Protein AF-A0ABD6EZM2-F1 (afdb_monomer_lite)

pLDDT: mean 88.79, std 13.48, range [43.06, 98.75]

Secondary structure (DSSP, 8-state):
-TTTSS---EEEEEE-TTSTT--EEEE----HHHHHHHHHHH-TTS-HHHHHHHHHHHHHHHHHHHHHHHTT--SHHHHHHHHHHHHHHT---HHHHHHHT---SEEE------TTT--TTT-GGGGGGGG---

Radius of gyration: 18.34 Å; chains: 1; bounding box: 46×40×46 Å

Foldseek 3Di:
DVPPPDDAFAWEWAQQVVDPPDGTATQRLDDPLVVVLVVLVVDPPRDPVVNVVSVVVSVVVSLVSSVCRNNVNGDRVVLVVVLVVCVVVVNDDPVSVVVVPGDNPHYDYDQPPCVPVDDCVVCVVCCCVRNDPD

Sequence (134 aa):
MKDKGKFVLTYESASTRFFQNARTETLRSVTNESCAFVKAMMDPNVSNDERIRLLRRASTVHTQKNRECMVGMGVDRHLFVLYIMSKITGLSSEFLDYYIKQPWLLSTSQCPNITNSLKEDECPEMSWIGAAFG

Organism: NCBI:txid75299

InterPro domains:
  IPR000542 Acyltransferase ChoActase/COT/CPT [PTHR22589] (2-115)
  IPR023213 Chloramphenicol acetyltransferase-like domain superfamily [G3DSA:3.30.559.10] (1-133)
  IPR039551 Choline/Carnitine o-acyltransferase, domain 1 and 2 [PF00755] (2-114)

Structure (mmCIF, N/CA/C/O backbone):
data_AF-A0ABD6EZM2-F1
#
_entry.id   AF-A0ABD6EZM2-F1
#
loop_
_atom_site.group_PDB
_atom_site.id
_atom_site.type_symbol
_atom_site.label_atom_id
_atom_site.label_alt_id
_atom_site.label_comp_id
_atom_site.label_asym_id
_atom_site.label_entity_id
_atom_site.label_seq_id
_atom_site.pdbx_PDB_ins_code
_atom_site.Cartn_x
_atom_site.Cartn_y
_atom_site.Cartn_z
_atom_site.occupancy
_atom_site.B_iso_or_equiv
_atom_site.auth_seq_id
_atom_site.auth_comp_id
_atom_site.auth_asym_id
_atom_site.auth_atom_id
_atom_site.pdbx_PDB_model_num
ATOM 1 N N . MET A 1 1 ? 6.191 -11.465 -6.462 1.00 67.50 1 MET A N 1
ATOM 2 C CA . MET A 1 1 ? 6.080 -11.835 -7.890 1.00 67.50 1 MET A CA 1
ATOM 3 C C . MET A 1 1 ? 7.207 -12.768 -8.324 1.00 67.50 1 MET A C 1
ATOM 5 O O . MET A 1 1 ? 6.885 -13.901 -8.632 1.00 67.50 1 MET A O 1
ATOM 9 N N . LYS A 1 2 ? 8.491 -12.384 -8.233 1.00 79.38 2 LYS A N 1
ATOM 10 C CA . LYS A 1 2 ? 9.617 -13.285 -8.558 1.00 79.38 2 LYS A CA 1
ATOM 11 C C . LYS A 1 2 ? 9.668 -14.555 -7.691 1.00 79.38 2 LYS A C 1
ATOM 13 O O . LYS A 1 2 ? 9.680 -15.645 -8.238 1.00 79.38 2 LYS A O 1
ATOM 18 N N . ASP A 1 3 ? 9.582 -14.417 -6.364 1.00 83.81 3 ASP A N 1
ATOM 19 C CA . ASP A 1 3 ? 9.702 -15.588 -5.471 1.00 83.81 3 ASP A CA 1
ATOM 20 C C . ASP A 1 3 ? 8.353 -16.253 -5.161 1.00 83.81 3 ASP A C 1
ATOM 22 O O . ASP A 1 3 ? 8.240 -17.469 -5.063 1.00 83.81 3 ASP A O 1
ATOM 26 N N . LYS A 1 4 ? 7.301 -15.444 -4.973 1.00 83.75 4 LYS A N 1
ATOM 27 C CA . LYS A 1 4 ? 5.971 -15.911 -4.531 1.00 83.75 4 LYS A CA 1
ATOM 28 C C . LYS A 1 4 ? 4.928 -16.028 -5.650 1.00 83.75 4 LYS A C 1
ATOM 30 O O . LYS A 1 4 ? 3.787 -16.360 -5.351 1.00 83.75 4 LYS A O 1
ATOM 35 N N . GLY A 1 5 ? 5.242 -15.651 -6.892 1.00 89.00 5 GLY A N 1
ATOM 36 C CA . GLY A 1 5 ? 4.309 -15.698 -8.034 1.00 89.00 5 GLY A CA 1
ATOM 37 C C . GLY A 1 5 ? 3.106 -14.741 -7.981 1.00 89.00 5 GLY A C 1
ATOM 38 O O . GLY A 1 5 ? 2.425 -14.558 -8.981 1.00 89.00 5 GLY A O 1
ATOM 39 N N . LYS A 1 6 ? 2.847 -14.080 -6.846 1.00 92.06 6 LYS A N 1
ATOM 40 C CA . LYS A 1 6 ? 1.715 -13.160 -6.655 1.00 92.06 6 LYS A CA 1
ATOM 41 C C . LYS A 1 6 ? 2.126 -11.825 -6.039 1.00 92.06 6 LYS A C 1
ATOM 43 O O . LYS A 1 6 ? 3.220 -11.695 -5.473 1.00 92.06 6 LYS A O 1
ATOM 48 N N . PHE A 1 7 ? 1.243 -10.842 -6.183 1.00 94.81 7 PHE A N 1
ATOM 49 C CA . PHE A 1 7 ? 1.221 -9.640 -5.354 1.00 94.81 7 PHE A CA 1
ATOM 50 C C . PHE A 1 7 ? 0.402 -9.938 -4.100 1.00 94.81 7 PHE A C 1
ATOM 52 O O . PHE A 1 7 ? -0.545 -10.723 -4.146 1.00 94.81 7 PHE A O 1
ATOM 59 N N . VAL A 1 8 ? 0.804 -9.361 -2.977 1.00 94.81 8 VAL A N 1
ATOM 60 C CA . VAL A 1 8 ? 0.152 -9.575 -1.687 1.00 94.81 8 VAL A CA 1
ATOM 61 C C . VAL A 1 8 ? -0.165 -8.238 -1.054 1.00 94.81 8 VAL A C 1
ATOM 63 O O . VAL A 1 8 ? 0.404 -7.218 -1.433 1.00 94.81 8 VAL A O 1
ATOM 66 N N . LEU A 1 9 ? -1.078 -8.251 -0.093 1.00 94.50 9 LEU A N 1
ATOM 67 C CA . LEU A 1 9 ? -1.358 -7.072 0.693 1.00 94.50 9 LEU A CA 1
ATOM 68 C C . LEU A 1 9 ? -0.118 -6.722 1.537 1.00 94.50 9 LEU A C 1
ATOM 70 O O . LEU A 1 9 ? 0.323 -7.529 2.360 1.00 94.50 9 LEU A O 1
ATOM 74 N N . THR A 1 10 ? 0.438 -5.535 1.290 1.00 96.25 10 THR A N 1
ATOM 75 C CA . THR A 1 10 ? 1.665 -5.043 1.926 1.00 96.25 10 THR A CA 1
ATOM 76 C C . THR A 1 10 ? 1.362 -3.803 2.751 1.00 96.25 10 THR A C 1
ATOM 78 O O . THR A 1 10 ? 0.798 -2.840 2.229 1.00 96.25 10 THR A O 1
ATOM 81 N N . TYR A 1 11 ? 1.750 -3.854 4.021 1.00 96.06 11 TYR A N 1
ATOM 82 C CA . TYR A 1 11 ? 1.739 -2.734 4.949 1.00 96.06 11 TYR A CA 1
ATOM 83 C C . TYR A 1 11 ? 3.099 -2.045 4.913 1.00 96.06 11 TYR A C 1
ATOM 85 O O . TYR A 1 11 ? 4.125 -2.711 5.051 1.00 96.06 11 TYR A O 1
ATOM 93 N N . GLU A 1 12 ? 3.093 -0.723 4.828 1.00 96.25 12 GLU A N 1
ATOM 94 C CA . GLU A 1 12 ? 4.248 0.108 5.129 1.00 96.25 12 GLU A CA 1
ATOM 95 C C . GLU A 1 12 ? 3.851 1.222 6.099 1.00 96.25 12 GLU A C 1
ATOM 97 O O . GLU A 1 12 ? 2.783 1.823 5.979 1.00 96.25 12 GLU A O 1
ATOM 102 N N . SER A 1 13 ? 4.693 1.479 7.097 1.00 93.88 13 SER A N 1
ATOM 103 C CA . SER A 1 13 ? 4.440 2.539 8.072 1.00 93.88 13 SER A CA 1
ATOM 104 C C . SER A 1 13 ? 4.715 3.920 7.470 1.00 93.88 13 SER A C 1
ATOM 106 O O . SER A 1 13 ? 5.870 4.244 7.204 1.00 93.88 13 SER A O 1
ATOM 108 N N . ALA A 1 14 ? 3.686 4.762 7.360 1.00 92.25 14 ALA A N 1
ATOM 109 C CA . ALA A 1 14 ? 3.817 6.179 7.019 1.00 92.25 14 ALA A CA 1
ATOM 110 C C . ALA A 1 14 ? 3.691 7.056 8.272 1.00 92.25 14 ALA A C 1
ATOM 112 O O . ALA A 1 14 ? 2.806 6.846 9.104 1.00 92.25 14 ALA A O 1
ATOM 113 N N . SER A 1 15 ? 4.579 8.038 8.423 1.00 88.94 15 SER A N 1
ATOM 114 C CA . SER A 1 15 ? 4.567 8.976 9.552 1.00 88.94 15 SER A CA 1
ATOM 115 C C . SER A 1 15 ? 3.446 10.000 9.394 1.00 88.94 15 SER A C 1
ATOM 117 O O . SER A 1 15 ? 3.337 10.614 8.343 1.00 88.94 15 SER A O 1
ATOM 119 N N . THR A 1 16 ? 2.656 10.248 10.439 1.00 89.06 16 THR A N 1
ATOM 120 C CA . THR A 1 16 ? 1.612 11.296 10.448 1.00 89.06 16 THR A CA 1
ATOM 121 C C . THR A 1 16 ? 1.941 12.418 11.433 1.00 89.06 16 THR A C 1
ATOM 123 O O . THR A 1 16 ? 1.042 13.052 11.979 1.00 89.06 16 THR A O 1
ATOM 126 N N . ARG A 1 17 ? 3.232 12.652 11.710 1.00 85.69 17 ARG A N 1
ATOM 127 C CA . ARG A 1 17 ? 3.708 13.594 12.746 1.00 85.69 17 ARG A CA 1
ATOM 128 C C . ARG A 1 17 ? 3.281 15.056 12.545 1.00 85.69 17 ARG A C 1
ATOM 130 O O . ARG A 1 17 ? 3.456 15.849 13.461 1.00 85.69 17 ARG A O 1
ATOM 137 N N . PHE A 1 18 ? 2.699 15.415 11.398 1.00 84.44 18 PHE A N 1
ATOM 138 C CA . PHE A 1 18 ? 2.087 16.733 11.199 1.00 84.44 18 PHE A CA 1
ATOM 139 C C . PHE A 1 18 ? 0.851 16.976 12.075 1.00 84.44 18 PHE A C 1
ATOM 141 O O . PHE A 1 18 ? 0.451 18.123 12.251 1.00 84.44 18 PHE A O 1
ATOM 148 N N . PHE A 1 19 ? 0.261 15.925 12.649 1.00 87.00 19 PHE A N 1
ATOM 149 C CA . PHE A 1 19 ? -0.887 16.036 13.543 1.00 87.00 19 PHE A CA 1
ATOM 150 C C . PHE A 1 19 ? -0.494 15.738 14.990 1.00 87.00 19 PHE A C 1
ATOM 152 O O . PHE A 1 19 ? 0.263 14.807 15.279 1.00 87.00 19 PHE A O 1
ATOM 159 N N . GLN A 1 20 ? -1.057 16.508 15.921 1.00 87.69 20 GLN A N 1
ATOM 160 C CA . GLN A 1 20 ? -0.819 16.337 17.351 1.00 87.69 20 GLN A CA 1
ATOM 161 C C . GLN A 1 20 ? -1.221 14.927 17.810 1.00 87.69 20 GLN A C 1
ATOM 163 O O . GLN A 1 20 ? -2.301 14.442 17.477 1.00 87.69 20 GLN A O 1
ATOM 168 N N . ASN A 1 21 ? -0.354 14.275 18.593 1.00 87.31 21 ASN A N 1
ATOM 169 C CA . ASN A 1 21 ? -0.525 12.907 19.111 1.00 87.31 21 ASN A CA 1
ATOM 170 C C . ASN A 1 21 ? -0.665 11.810 18.043 1.00 87.31 21 ASN A C 1
ATOM 172 O O . ASN A 1 21 ? -0.892 10.645 18.381 1.00 87.31 21 ASN A O 1
ATOM 176 N N . ALA A 1 22 ? -0.522 12.143 16.762 1.00 87.50 22 ALA A N 1
ATOM 177 C CA . ALA A 1 22 ? -0.631 11.162 15.706 1.00 87.50 22 ALA A CA 1
ATOM 178 C C . ALA A 1 22 ? 0.633 10.299 15.645 1.00 87.50 22 ALA A C 1
ATOM 180 O O . ALA A 1 22 ? 1.749 10.737 15.935 1.00 87.50 22 ALA A O 1
ATOM 181 N N . ARG A 1 23 ? 0.444 9.029 15.289 1.00 89.12 23 ARG A N 1
ATOM 182 C CA . ARG A 1 23 ? 1.528 8.052 15.181 1.00 89.12 23 ARG A CA 1
ATOM 183 C C . ARG A 1 23 ? 1.788 7.750 13.716 1.00 89.12 23 ARG A C 1
ATOM 185 O O . ARG A 1 23 ? 2.671 8.351 13.110 1.00 89.12 23 ARG A O 1
ATOM 192 N N . THR A 1 24 ? 1.035 6.810 13.164 1.00 93.31 24 THR A N 1
ATOM 193 C CA . THR A 1 24 ? 1.279 6.278 11.827 1.00 93.31 24 THR A CA 1
ATOM 194 C C . THR A 1 24 ? -0.019 6.045 11.078 1.00 93.31 24 THR A C 1
ATOM 196 O O . THR A 1 24 ? -1.045 5.726 11.682 1.00 93.31 24 THR A O 1
ATOM 199 N N . GLU A 1 25 ? 0.073 6.118 9.758 1.00 95.88 25 GLU A N 1
ATOM 200 C CA . GLU A 1 25 ? -0.898 5.609 8.792 1.00 95.88 25 GLU A CA 1
ATOM 201 C C . GLU A 1 25 ? -0.278 4.419 8.032 1.00 95.88 25 GLU A C 1
ATOM 203 O O . GLU A 1 25 ? 0.930 4.178 8.107 1.00 95.88 25 GLU A O 1
ATOM 208 N N . THR A 1 26 ? -1.096 3.628 7.343 1.00 96.44 26 THR A N 1
ATOM 209 C CA . THR A 1 26 ? -0.650 2.563 6.445 1.00 96.44 26 THR A CA 1
ATOM 210 C C . THR A 1 26 ? -0.504 3.089 5.025 1.00 96.44 26 THR A C 1
ATOM 212 O O . THR A 1 26 ? -1.483 3.414 4.355 1.00 96.44 26 THR A O 1
ATOM 215 N N . LEU A 1 27 ? 0.723 3.060 4.523 1.00 96.94 27 LEU A N 1
ATOM 216 C CA . LEU A 1 27 ? 1.001 3.158 3.103 1.00 96.94 27 LEU A CA 1
ATOM 217 C C . LEU A 1 27 ? 0.832 1.776 2.460 1.00 96.94 27 LEU A C 1
ATOM 219 O O . LEU A 1 27 ? 1.486 0.802 2.828 1.00 96.94 27 LEU A O 1
ATOM 223 N N . ARG A 1 28 ? -0.062 1.683 1.474 1.00 96.06 28 ARG A N 1
ATOM 224 C CA . ARG A 1 28 ? -0.266 0.467 0.673 1.00 96.06 28 ARG A CA 1
ATOM 225 C C . ARG A 1 28 ? 0.669 0.485 -0.533 1.00 96.06 28 ARG A C 1
ATOM 227 O O . ARG A 1 28 ? 0.309 0.994 -1.596 1.00 96.06 28 ARG A O 1
ATOM 234 N N . SER A 1 29 ? 1.867 -0.075 -0.375 1.00 95.38 29 SER A N 1
ATOM 235 C CA . SER A 1 29 ? 2.956 0.016 -1.367 1.00 95.38 29 SER A CA 1
ATOM 236 C C . SER A 1 29 ? 2.683 -0.772 -2.662 1.00 95.38 29 SER A C 1
ATOM 238 O O . SER A 1 29 ? 3.296 -0.518 -3.703 1.00 95.38 29 SER A O 1
ATOM 240 N N . VAL A 1 30 ? 1.737 -1.717 -2.635 1.00 96.69 30 VAL A N 1
ATOM 241 C CA . VAL A 1 30 ? 1.277 -2.436 -3.832 1.00 96.69 30 VAL A CA 1
ATOM 242 C C . VAL A 1 30 ? 0.172 -1.633 -4.516 1.00 96.69 30 VAL A C 1
ATOM 244 O O . VAL A 1 30 ? -0.952 -1.549 -4.026 1.00 96.69 30 VAL A O 1
ATOM 247 N N . THR A 1 31 ? 0.498 -1.048 -5.667 1.00 97.44 31 THR A N 1
ATOM 248 C CA . THR A 1 31 ? -0.402 -0.252 -6.508 1.00 97.44 31 THR A CA 1
ATOM 249 C C . THR A 1 31 ? -0.443 -0.827 -7.920 1.00 97.44 31 THR A C 1
ATOM 251 O O . THR A 1 31 ? 0.351 -1.703 -8.272 1.00 97.44 31 THR A O 1
ATOM 254 N N . ASN A 1 32 ? -1.350 -0.325 -8.758 1.00 98.19 32 ASN A N 1
ATOM 255 C CA . ASN A 1 32 ? -1.403 -0.722 -10.165 1.00 98.19 32 ASN A CA 1
ATOM 256 C C . ASN A 1 32 ? -0.086 -0.404 -10.888 1.00 98.19 32 ASN A C 1
ATOM 258 O O . ASN A 1 32 ? 0.388 -1.211 -11.682 1.00 98.19 32 ASN A O 1
ATOM 262 N N . GLU A 1 33 ? 0.539 0.728 -10.568 1.00 98.56 33 GLU A N 1
ATOM 263 C CA . GLU A 1 33 ? 1.808 1.171 -11.143 1.00 98.56 33 GLU A CA 1
ATOM 264 C C . GLU A 1 33 ? 2.972 0.290 -10.697 1.00 98.56 33 GLU A C 1
ATOM 266 O O . GLU A 1 33 ? 3.757 -0.142 -11.542 1.00 98.56 33 GLU A O 1
ATOM 271 N N . SER A 1 34 ? 3.069 -0.045 -9.403 1.00 97.88 34 SER A N 1
ATOM 272 C CA . SER A 1 34 ? 4.120 -0.959 -8.942 1.00 97.88 34 SER A CA 1
ATOM 273 C C . SER A 1 34 ? 3.921 -2.371 -9.499 1.00 97.88 34 SER A C 1
ATOM 275 O O . SER A 1 34 ? 4.891 -3.023 -9.888 1.00 97.88 34 SER A O 1
ATOM 277 N N . CYS A 1 35 ? 2.671 -2.817 -9.665 1.00 97.75 35 CYS A N 1
ATOM 278 C CA . CYS A 1 35 ? 2.363 -4.072 -10.346 1.00 97.75 35 CYS A CA 1
ATOM 279 C C . CYS A 1 35 ? 2.747 -4.042 -11.832 1.00 97.75 35 CYS A C 1
ATOM 281 O O . CYS A 1 35 ? 3.308 -5.019 -12.326 1.00 97.75 35 CYS A O 1
ATOM 283 N N . ALA A 1 36 ? 2.456 -2.951 -12.546 1.00 98.19 36 ALA A N 1
ATOM 284 C CA . ALA A 1 36 ? 2.805 -2.784 -13.956 1.00 98.19 36 ALA A CA 1
ATOM 285 C C . ALA A 1 36 ? 4.325 -2.804 -14.160 1.00 98.19 36 ALA A C 1
ATOM 287 O O . ALA A 1 36 ? 4.817 -3.548 -15.006 1.00 98.19 36 ALA A O 1
ATOM 288 N N . PHE A 1 37 ? 5.068 -2.074 -13.325 1.00 98.31 37 PHE A N 1
ATOM 289 C CA . PHE A 1 37 ? 6.528 -2.103 -13.321 1.00 98.31 37 PHE A CA 1
ATOM 290 C C . PHE A 1 37 ? 7.077 -3.516 -13.083 1.00 98.31 37 PHE A C 1
ATOM 292 O O . PHE A 1 37 ? 7.879 -4.009 -13.874 1.00 98.31 37 PHE A O 1
ATOM 299 N N . VAL A 1 38 ? 6.616 -4.208 -12.035 1.00 97.31 38 VAL A N 1
ATOM 300 C CA . VAL A 1 38 ? 7.100 -5.562 -11.717 1.00 97.31 38 VAL A CA 1
ATOM 301 C C . VAL A 1 38 ? 6.769 -6.557 -12.832 1.00 97.31 38 VAL A C 1
ATOM 303 O O . VAL A 1 38 ? 7.593 -7.412 -13.139 1.00 97.31 38 VAL A O 1
ATOM 306 N N . LYS A 1 39 ? 5.594 -6.449 -13.465 1.00 97.00 39 LYS A N 1
ATOM 307 C CA . LYS A 1 39 ? 5.238 -7.272 -14.632 1.00 97.00 39 LYS A CA 1
ATOM 308 C C . LYS A 1 39 ? 6.178 -7.006 -15.812 1.00 97.00 39 LYS A C 1
ATOM 310 O O . LYS A 1 39 ? 6.728 -7.957 -16.353 1.00 97.00 39 LYS A O 1
ATOM 315 N N . ALA A 1 40 ? 6.433 -5.741 -16.147 1.00 97.62 40 ALA A N 1
ATOM 316 C CA . ALA A 1 40 ? 7.351 -5.354 -17.222 1.00 97.62 40 ALA A CA 1
ATOM 317 C C . ALA A 1 40 ? 8.807 -5.788 -16.977 1.00 97.62 40 ALA A C 1
ATOM 319 O O . ALA A 1 40 ? 9.526 -6.132 -17.913 1.00 97.62 40 ALA A O 1
ATOM 320 N N . MET A 1 41 ? 9.249 -5.811 -15.718 1.00 96.88 41 MET A N 1
ATOM 321 C CA . MET A 1 41 ? 10.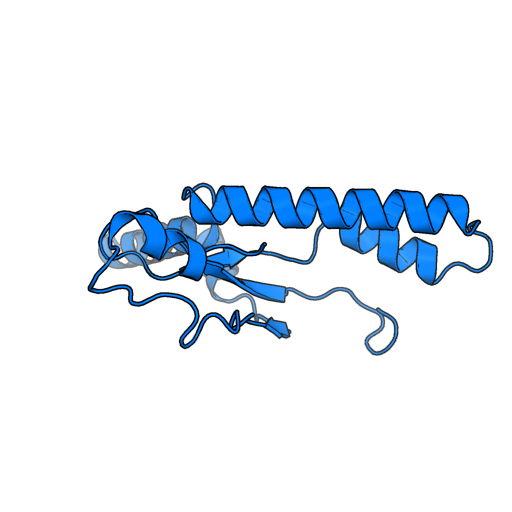573 -6.326 -15.350 1.00 96.88 41 MET A CA 1
ATOM 322 C C . MET A 1 41 ? 10.719 -7.836 -15.555 1.00 96.88 41 MET A C 1
ATOM 324 O O . MET A 1 41 ? 11.839 -8.324 -15.680 1.00 96.88 41 MET A O 1
ATOM 328 N N . MET A 1 42 ? 9.609 -8.572 -15.566 1.00 95.00 42 MET A N 1
ATOM 329 C CA . MET A 1 42 ? 9.591 -10.031 -15.692 1.00 95.00 42 MET A CA 1
ATOM 330 C C . MET A 1 42 ? 9.271 -10.497 -17.117 1.00 95.00 42 MET A C 1
ATOM 332 O O . MET A 1 42 ? 9.422 -11.679 -17.410 1.00 95.00 42 MET A O 1
ATOM 336 N N . ASP A 1 43 ? 8.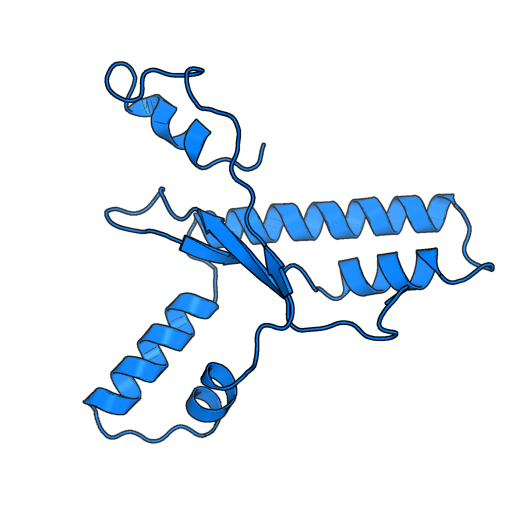852 -9.587 -17.997 1.00 96.12 43 ASP A N 1
ATOM 337 C CA . ASP A 1 43 ? 8.605 -9.866 -19.409 1.00 96.12 43 ASP A CA 1
ATOM 338 C C . ASP A 1 43 ? 9.879 -9.599 -20.234 1.00 96.12 43 ASP A C 1
ATOM 340 O O . ASP A 1 43 ? 10.333 -8.448 -20.294 1.00 96.12 43 ASP A O 1
ATOM 344 N N . PRO A 1 44 ? 10.482 -10.622 -20.873 1.00 96.44 44 PRO A N 1
ATOM 345 C CA . PRO A 1 44 ? 11.685 -10.452 -21.686 1.00 96.44 44 PRO A CA 1
ATOM 346 C C . PRO A 1 44 ? 11.459 -9.599 -22.943 1.00 96.44 44 PRO A C 1
ATOM 348 O O . PRO A 1 44 ? 12.434 -9.097 -23.497 1.00 96.44 44 PRO A O 1
ATOM 351 N N . ASN A 1 45 ? 10.210 -9.402 -23.373 1.00 97.88 45 ASN A N 1
ATOM 352 C CA . ASN A 1 45 ? 9.873 -8.650 -24.584 1.00 97.88 45 ASN A CA 1
ATOM 353 C C . ASN A 1 45 ? 9.749 -7.139 -24.346 1.00 97.88 45 ASN A C 1
ATOM 355 O O . ASN A 1 45 ? 9.652 -6.368 -25.300 1.00 97.88 45 ASN A O 1
ATOM 359 N N . VAL A 1 46 ? 9.737 -6.694 -23.086 1.00 98.00 46 VAL A N 1
ATOM 360 C CA . VAL A 1 46 ? 9.635 -5.271 -22.752 1.00 98.00 46 VAL A CA 1
ATOM 361 C C . VAL A 1 46 ? 11.019 -4.626 -22.774 1.00 98.00 46 VAL A C 1
ATOM 363 O O . VAL A 1 46 ? 11.960 -5.114 -22.144 1.00 98.00 46 VAL A O 1
ATOM 366 N N . SER A 1 47 ? 11.138 -3.499 -23.480 1.00 98.25 47 SER A N 1
ATOM 367 C CA . SER A 1 47 ? 12.392 -2.753 -23.598 1.00 98.25 47 SER A CA 1
ATOM 368 C C . SER A 1 47 ? 12.848 -2.158 -22.260 1.00 98.25 47 SER A C 1
ATOM 370 O O . SER A 1 47 ? 12.056 -1.898 -21.348 1.00 98.25 47 SER A O 1
ATOM 372 N N . ASN A 1 48 ? 14.150 -1.891 -22.145 1.00 98.19 48 ASN A N 1
ATOM 373 C CA . ASN A 1 48 ? 14.704 -1.251 -20.950 1.00 98.19 48 ASN A CA 1
ATOM 374 C C . ASN A 1 48 ? 14.154 0.168 -20.742 1.00 98.19 48 ASN A C 1
ATOM 376 O O . ASN A 1 48 ? 13.884 0.544 -19.603 1.00 98.19 48 ASN A O 1
ATOM 380 N N . ASP A 1 49 ? 13.913 0.918 -21.818 1.00 98.50 49 ASP A N 1
ATOM 381 C CA . ASP A 1 49 ? 13.323 2.259 -21.733 1.00 98.50 49 ASP A CA 1
ATOM 382 C C . ASP A 1 49 ? 11.923 2.221 -21.117 1.00 98.50 49 ASP A C 1
ATOM 384 O O . ASP A 1 49 ? 11.592 3.032 -20.247 1.00 98.50 49 ASP A O 1
ATOM 388 N N . GLU A 1 50 ? 11.117 1.228 -21.500 1.00 98.31 50 GLU A N 1
ATOM 389 C CA . GLU A 1 50 ? 9.780 1.047 -20.946 1.00 98.31 50 GLU A CA 1
ATOM 390 C C . GLU A 1 50 ? 9.825 0.643 -19.469 1.00 98.31 50 GLU A C 1
ATOM 392 O O . GLU A 1 50 ? 9.087 1.189 -18.644 1.00 98.31 50 GLU A O 1
ATOM 397 N N . ARG A 1 51 ? 10.744 -0.256 -19.097 1.00 98.56 51 ARG A N 1
ATOM 398 C CA . ARG A 1 51 ? 10.970 -0.633 -17.692 1.00 98.56 51 ARG A CA 1
ATOM 399 C C . ARG A 1 51 ? 11.358 0.574 -16.840 1.00 98.56 51 ARG A C 1
ATOM 401 O O . ARG A 1 51 ? 10.809 0.747 -15.753 1.00 98.56 51 ARG A O 1
ATOM 408 N N . ILE A 1 52 ? 12.250 1.436 -17.336 1.00 98.56 52 ILE A N 1
ATOM 409 C CA . ILE A 1 52 ? 12.661 2.672 -16.651 1.00 98.56 52 ILE A CA 1
ATOM 410 C C . ILE A 1 52 ? 11.481 3.638 -16.520 1.00 98.56 52 ILE A C 1
ATOM 412 O O . ILE A 1 52 ? 11.282 4.234 -15.458 1.00 98.56 52 ILE A O 1
ATOM 416 N N . ARG A 1 53 ? 10.669 3.786 -17.572 1.00 98.69 53 ARG A N 1
ATOM 417 C CA . ARG A 1 53 ? 9.466 4.626 -17.542 1.00 98.69 53 ARG A CA 1
ATOM 418 C C . ARG A 1 53 ? 8.488 4.164 -16.462 1.00 98.69 53 ARG A C 1
ATOM 420 O O . ARG A 1 53 ? 8.025 4.982 -15.665 1.00 98.69 53 ARG A O 1
ATOM 427 N N . LEU A 1 54 ? 8.204 2.863 -16.407 1.00 98.75 54 LEU A N 1
ATOM 428 C CA . LEU A 1 54 ? 7.296 2.276 -15.420 1.00 98.75 54 LEU A CA 1
ATOM 429 C C . LEU A 1 54 ? 7.863 2.336 -14.000 1.00 98.75 54 LEU A C 1
ATOM 431 O O . LEU A 1 54 ? 7.106 2.615 -13.071 1.00 98.75 54 LEU A O 1
ATOM 435 N N . LEU A 1 55 ? 9.176 2.155 -13.829 1.00 98.56 55 LEU A N 1
ATOM 436 C CA . LEU A 1 55 ? 9.851 2.347 -12.545 1.00 98.56 55 LEU A CA 1
ATOM 437 C C . LEU A 1 55 ? 9.621 3.766 -12.021 1.00 98.56 55 LEU A C 1
ATOM 439 O O . LEU A 1 55 ? 9.114 3.937 -10.917 1.00 98.56 55 LEU A O 1
ATOM 443 N N . ARG A 1 56 ? 9.924 4.783 -12.838 1.00 98.56 56 ARG A N 1
ATOM 444 C CA . ARG A 1 56 ? 9.726 6.192 -12.463 1.00 98.56 56 ARG A CA 1
ATOM 445 C C . ARG A 1 56 ? 8.271 6.469 -12.093 1.00 98.56 56 ARG A C 1
ATOM 447 O O . ARG A 1 56 ? 8.018 7.068 -11.055 1.00 98.56 56 ARG A O 1
ATOM 454 N N . ARG A 1 57 ? 7.318 5.977 -12.894 1.00 98.56 57 ARG A N 1
ATOM 455 C CA . ARG A 1 57 ? 5.876 6.095 -12.622 1.00 98.56 57 ARG A CA 1
ATOM 456 C C . ARG A 1 57 ? 5.504 5.481 -11.267 1.00 98.56 57 ARG A C 1
ATOM 458 O O . ARG A 1 57 ? 4.821 6.133 -10.480 1.00 98.56 57 ARG A O 1
ATOM 465 N N . ALA A 1 58 ? 5.947 4.253 -10.996 1.00 98.50 58 ALA A N 1
ATOM 466 C CA . ALA A 1 58 ? 5.672 3.556 -9.743 1.00 98.50 58 ALA A CA 1
ATOM 467 C C . ALA A 1 58 ? 6.265 4.299 -8.536 1.00 98.50 58 ALA A C 1
ATOM 469 O O . ALA A 1 58 ? 5.565 4.490 -7.543 1.00 98.50 58 ALA A O 1
ATOM 470 N N . SER A 1 59 ? 7.507 4.780 -8.644 1.00 98.06 59 SER A N 1
ATOM 471 C CA . SER A 1 59 ? 8.160 5.581 -7.605 1.00 98.06 59 SER A CA 1
ATOM 472 C C . SER A 1 59 ? 7.424 6.894 -7.343 1.00 98.06 59 SER A C 1
ATOM 474 O O . SER A 1 59 ? 7.136 7.200 -6.191 1.00 98.06 59 SER A O 1
ATOM 476 N N . THR A 1 60 ? 7.042 7.639 -8.387 1.00 97.88 60 THR A N 1
ATOM 477 C CA . THR A 1 60 ? 6.283 8.889 -8.231 1.00 97.88 60 THR A CA 1
ATOM 478 C C . THR A 1 60 ? 4.962 8.660 -7.501 1.00 97.88 60 THR A C 1
ATOM 480 O O . THR A 1 60 ? 4.647 9.403 -6.574 1.00 97.88 60 THR A O 1
ATOM 483 N N . VAL A 1 61 ? 4.201 7.624 -7.875 1.00 98.06 61 VAL A N 1
ATOM 484 C CA . VAL A 1 61 ? 2.934 7.302 -7.198 1.00 98.06 61 VAL A CA 1
ATOM 485 C C . VAL A 1 61 ? 3.166 6.888 -5.749 1.00 98.06 61 VAL A C 1
ATOM 487 O O . VAL A 1 61 ? 2.418 7.311 -4.872 1.00 98.06 61 VAL A O 1
ATOM 490 N N . HIS A 1 62 ? 4.202 6.098 -5.476 1.00 97.44 62 HIS A N 1
ATOM 491 C CA . HIS A 1 62 ? 4.538 5.690 -4.117 1.00 97.44 62 HIS A CA 1
ATOM 492 C C . HIS A 1 62 ? 4.876 6.895 -3.224 1.00 97.44 62 HIS A C 1
ATOM 494 O O . HIS A 1 62 ? 4.281 7.056 -2.159 1.00 97.44 62 HIS A O 1
ATOM 500 N N . THR A 1 63 ? 5.757 7.789 -3.685 1.00 94.75 63 THR A N 1
ATOM 501 C CA . THR A 1 63 ? 6.115 9.018 -2.961 1.00 94.75 63 THR A CA 1
ATOM 502 C C . THR A 1 63 ? 4.903 9.922 -2.750 1.00 94.75 63 THR A C 1
ATOM 504 O O . THR A 1 63 ? 4.718 10.451 -1.656 1.00 94.75 63 THR A O 1
ATOM 507 N N . GLN A 1 64 ? 4.051 10.078 -3.766 1.00 95.50 64 GLN A N 1
ATOM 508 C CA . GLN A 1 64 ? 2.834 10.880 -3.660 1.00 95.50 64 GLN A CA 1
ATOM 509 C C . GLN A 1 64 ? 1.866 10.308 -2.614 1.00 95.50 64 GLN A C 1
ATOM 511 O O . GLN A 1 64 ? 1.424 11.041 -1.733 1.00 95.50 64 GLN A O 1
ATOM 516 N N . LYS A 1 65 ? 1.604 8.996 -2.641 1.00 95.88 65 LYS A N 1
ATOM 517 C CA . LYS A 1 65 ? 0.751 8.332 -1.643 1.00 95.88 65 LYS A CA 1
ATOM 518 C C . LYS A 1 65 ? 1.313 8.425 -0.232 1.00 95.88 65 LYS A C 1
ATOM 520 O O . LYS A 1 65 ? 0.554 8.561 0.723 1.00 95.88 65 LYS A O 1
ATOM 525 N N . ASN A 1 66 ? 2.633 8.358 -0.084 1.00 93.81 66 ASN A N 1
ATOM 526 C CA . ASN A 1 66 ? 3.260 8.548 1.214 1.00 93.81 66 ASN A CA 1
ATOM 527 C C . ASN A 1 66 ? 3.022 9.971 1.744 1.00 93.81 66 ASN A C 1
ATOM 529 O O . ASN A 1 66 ? 2.597 10.132 2.883 1.00 93.81 66 ASN A O 1
ATOM 533 N N . ARG A 1 67 ? 3.191 10.999 0.898 1.00 91.50 67 ARG A N 1
ATOM 534 C CA . ARG A 1 67 ? 2.872 12.394 1.254 1.00 91.50 67 ARG A CA 1
ATOM 535 C C . ARG A 1 67 ? 1.403 12.564 1.636 1.00 91.50 67 ARG A C 1
ATOM 537 O O . ARG A 1 67 ? 1.116 13.217 2.631 1.00 91.50 67 ARG A O 1
ATOM 544 N N . GLU A 1 68 ? 0.491 11.941 0.896 1.00 94.44 68 GLU A N 1
ATOM 545 C CA . GLU A 1 68 ? -0.940 11.904 1.225 1.00 94.44 68 GLU A CA 1
ATOM 546 C C . GLU A 1 68 ? -1.189 11.282 2.605 1.00 94.44 68 GLU A C 1
ATOM 548 O O . GLU A 1 68 ? -1.904 11.865 3.419 1.00 94.44 68 GLU A O 1
ATOM 553 N N . CYS A 1 69 ? -0.546 10.153 2.917 1.00 94.12 69 CYS A N 1
ATOM 554 C CA . CYS A 1 69 ? -0.624 9.546 4.247 1.00 94.12 69 CYS A CA 1
ATOM 555 C C . CYS A 1 69 ? -0.117 10.507 5.332 1.00 94.12 69 CYS A C 1
ATOM 557 O O . CYS A 1 69 ? -0.780 10.655 6.357 1.00 94.12 69 CYS A O 1
ATOM 559 N N . MET A 1 70 ? 1.002 11.207 5.097 1.00 90.81 70 MET A N 1
ATOM 560 C CA . MET A 1 70 ? 1.567 12.168 6.055 1.00 90.81 70 MET A CA 1
ATOM 561 C C . MET A 1 70 ? 0.598 13.298 6.410 1.00 90.81 70 MET A C 1
ATOM 563 O O . MET A 1 70 ? 0.579 13.742 7.557 1.00 90.81 70 MET A O 1
ATOM 567 N N . VAL A 1 71 ? -0.223 13.734 5.450 1.00 92.44 71 VAL A N 1
ATOM 568 C CA . VAL A 1 71 ? -1.242 14.781 5.634 1.00 92.44 71 VAL A CA 1
ATOM 569 C C . VAL A 1 71 ? -2.643 14.221 5.918 1.00 92.44 71 VAL A C 1
ATOM 571 O O . VAL A 1 71 ? -3.634 14.927 5.762 1.00 92.44 71 VAL A O 1
ATOM 574 N N . GLY A 1 72 ? -2.743 12.964 6.366 1.00 92.44 72 GLY A N 1
ATOM 575 C CA . GLY A 1 72 ? -3.994 12.390 6.872 1.00 92.44 72 GLY A CA 1
ATOM 576 C C . GLY A 1 72 ? -4.991 11.968 5.790 1.00 92.44 72 GLY A C 1
ATOM 577 O O . GLY A 1 72 ? -6.153 11.727 6.096 1.00 92.44 72 GLY A O 1
ATOM 578 N N . MET A 1 73 ? -4.549 11.847 4.537 1.00 95.75 73 MET A N 1
ATOM 579 C CA . MET A 1 73 ? -5.376 11.399 3.407 1.00 95.75 73 MET A CA 1
ATOM 580 C C . MET A 1 73 ? -5.316 9.876 3.194 1.00 95.75 73 MET A C 1
ATOM 582 O O . MET A 1 73 ? -5.800 9.362 2.186 1.00 95.75 73 MET A O 1
ATOM 586 N N . GLY A 1 74 ? -4.713 9.139 4.132 1.00 94.56 74 GLY A N 1
ATOM 587 C CA . GLY A 1 74 ? -4.766 7.682 4.148 1.00 94.56 74 GLY A CA 1
ATOM 588 C C . GLY A 1 74 ? -6.132 7.151 4.587 1.00 94.56 74 GLY A C 1
ATOM 589 O O . GLY A 1 74 ? -6.952 7.853 5.176 1.00 94.56 74 GLY A O 1
ATOM 590 N N . VAL A 1 75 ? -6.394 5.887 4.253 1.00 96.12 75 VAL A N 1
ATOM 591 C CA . VAL A 1 75 ? -7.713 5.265 4.444 1.00 96.12 75 VAL A CA 1
ATOM 592 C C . VAL A 1 75 ? -7.738 4.265 5.599 1.00 96.12 75 VAL A C 1
ATOM 594 O O . VAL A 1 75 ? -8.788 4.038 6.199 1.00 96.12 75 VAL A O 1
ATOM 597 N N . ASP A 1 76 ? -6.599 3.659 5.937 1.00 97.19 76 ASP A N 1
ATOM 598 C CA . ASP A 1 76 ? -6.553 2.516 6.844 1.00 97.19 76 ASP A CA 1
ATOM 599 C C . ASP A 1 76 ? -6.898 2.892 8.289 1.00 97.19 76 ASP A C 1
ATOM 601 O O . ASP A 1 76 ? -7.704 2.192 8.910 1.00 97.19 76 ASP A O 1
ATOM 605 N N . ARG A 1 77 ? -6.367 4.001 8.833 1.00 96.44 77 ARG A N 1
ATOM 606 C CA . ARG A 1 77 ? -6.775 4.460 10.176 1.00 96.44 77 ARG A CA 1
ATOM 607 C C . ARG A 1 77 ? -8.221 4.939 10.207 1.00 96.44 77 ARG A C 1
ATOM 609 O O . ARG A 1 77 ? -8.907 4.694 11.196 1.00 96.44 77 ARG A O 1
ATOM 616 N N . HIS A 1 78 ? -8.712 5.551 9.133 1.00 96.62 78 HIS A N 1
ATOM 617 C CA . HIS A 1 78 ? -10.111 5.967 9.048 1.00 96.62 78 HIS A CA 1
ATOM 618 C C . HIS A 1 78 ? -11.056 4.752 9.076 1.00 96.62 78 HIS A C 1
ATOM 620 O O . HIS A 1 78 ? -11.971 4.696 9.898 1.00 96.62 78 HIS A O 1
ATOM 626 N N . LEU A 1 79 ? -10.797 3.730 8.255 1.00 97.56 79 LEU A N 1
ATOM 627 C CA . LEU A 1 79 ? -11.583 2.492 8.256 1.00 97.56 79 LEU A CA 1
ATOM 628 C C . LEU A 1 79 ? -11.496 1.745 9.591 1.00 97.56 79 LEU A C 1
ATOM 630 O O . LEU A 1 79 ? -12.491 1.172 10.035 1.00 97.56 79 LEU A O 1
ATOM 634 N N . PHE A 1 80 ? -10.346 1.795 10.268 1.00 96.69 80 PHE A N 1
ATOM 635 C CA . PHE A 1 80 ? -10.213 1.258 11.620 1.00 96.69 80 PHE A CA 1
ATOM 636 C C . PHE A 1 80 ? -11.122 1.981 12.624 1.00 96.69 80 PHE A C 1
ATOM 638 O O . PHE A 1 80 ? -11.833 1.323 13.382 1.00 96.69 80 PHE A O 1
ATOM 645 N N . VAL A 1 81 ? -11.165 3.317 12.603 1.00 96.56 81 VAL A N 1
ATOM 646 C CA . VAL A 1 81 ? -12.070 4.090 13.470 1.00 96.56 81 VAL A CA 1
ATOM 647 C C . VAL A 1 81 ? -13.531 3.748 13.177 1.00 96.56 81 VAL A C 1
ATOM 649 O O . VAL A 1 81 ? -14.285 3.488 14.112 1.00 96.56 81 VAL A O 1
ATOM 652 N N . LEU A 1 82 ? -13.929 3.667 11.904 1.00 97.69 82 LEU A N 1
ATOM 653 C CA . LEU A 1 82 ? -15.290 3.263 11.529 1.00 97.69 82 LEU A CA 1
ATOM 654 C C . LEU A 1 82 ? -15.630 1.857 12.037 1.00 97.69 82 LEU A C 1
ATOM 656 O O . LEU A 1 82 ? -16.730 1.639 12.544 1.00 97.69 82 LEU A O 1
ATOM 660 N N . TYR A 1 83 ? -14.684 0.917 11.970 1.00 97.19 83 TYR A N 1
ATOM 661 C CA . TYR A 1 83 ? -14.850 -0.414 12.550 1.00 97.19 83 TYR A CA 1
ATOM 662 C C . TYR A 1 83 ? -15.083 -0.342 14.066 1.00 97.19 83 TYR A C 1
ATOM 664 O O . TYR A 1 83 ? -16.061 -0.909 14.551 1.00 97.19 83 TYR A O 1
ATOM 672 N N . ILE A 1 84 ? -14.263 0.399 14.815 1.00 96.62 84 ILE A N 1
ATOM 673 C CA . ILE A 1 84 ? -14.445 0.562 16.267 1.00 96.62 84 ILE A CA 1
ATOM 674 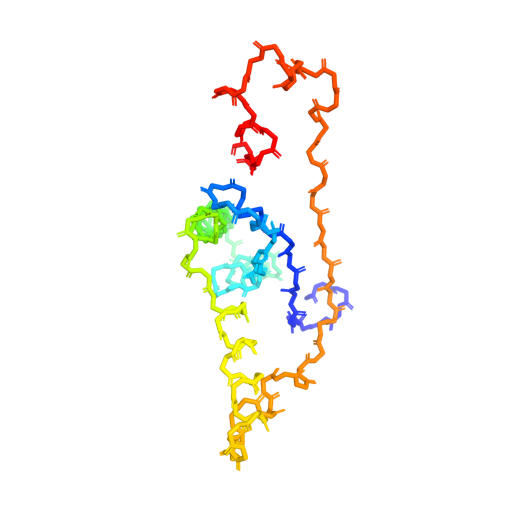C C . ILE A 1 84 ? -15.804 1.198 16.591 1.00 96.62 84 ILE A C 1
ATOM 676 O O . ILE A 1 84 ? -16.536 0.682 17.436 1.00 96.62 84 ILE A O 1
ATOM 680 N N . MET A 1 85 ? -16.188 2.254 15.871 1.00 97.44 85 MET A N 1
ATOM 681 C CA . MET A 1 85 ? -17.487 2.909 16.041 1.00 97.44 85 MET A CA 1
ATOM 682 C C . MET A 1 85 ? -18.652 1.960 15.754 1.00 97.44 85 MET A C 1
ATOM 684 O O . MET A 1 85 ? -19.635 1.965 16.495 1.00 97.44 85 MET A O 1
ATOM 688 N N . SER A 1 86 ? -18.536 1.098 14.739 1.00 96.81 86 SER A N 1
ATOM 689 C CA . SER A 1 86 ? -19.554 0.083 14.443 1.00 96.81 86 SER A CA 1
ATOM 690 C C . SER A 1 86 ? -19.7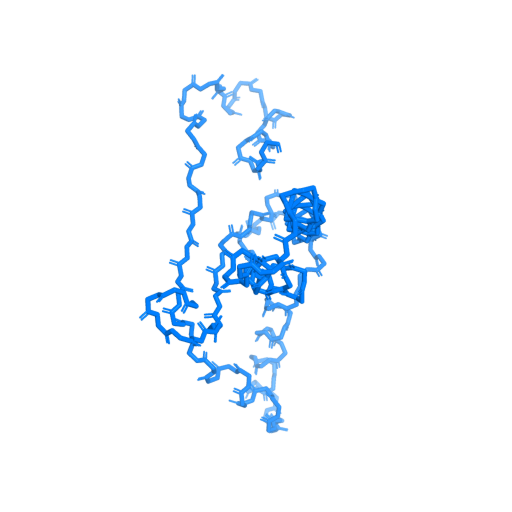53 -0.884 15.618 1.00 96.81 86 SER A C 1
ATOM 692 O O . SER A 1 86 ? -20.884 -1.169 16.003 1.00 96.81 86 SER A O 1
ATOM 694 N N . LYS A 1 87 ? -18.665 -1.299 16.287 1.00 95.00 87 LYS A N 1
ATOM 695 C CA . LYS A 1 87 ? -18.737 -2.182 17.462 1.00 95.00 87 LYS A CA 1
ATOM 696 C C . LYS A 1 87 ? -19.330 -1.490 18.684 1.00 95.00 87 LYS A C 1
ATOM 698 O O . LYS A 1 87 ? -20.127 -2.107 19.381 1.00 95.00 87 LYS A O 1
ATOM 703 N N . ILE A 1 88 ? -18.992 -0.222 18.919 1.00 96.88 88 ILE A N 1
ATOM 704 C CA . ILE A 1 88 ? -19.541 0.564 20.039 1.00 96.88 88 ILE A CA 1
ATOM 705 C C . ILE A 1 88 ? -21.045 0.806 19.862 1.00 96.88 88 ILE A C 1
ATOM 707 O O . ILE A 1 88 ? -21.803 0.738 20.824 1.00 96.88 88 ILE A O 1
ATOM 711 N N . THR A 1 89 ? -21.482 1.081 18.633 1.00 97.19 89 THR A N 1
ATOM 712 C CA . THR A 1 89 ? -22.885 1.404 18.318 1.00 97.19 89 THR A CA 1
ATOM 713 C C . THR A 1 89 ? -23.759 0.175 18.064 1.00 97.19 89 THR A C 1
ATOM 715 O O . THR A 1 89 ? -24.967 0.313 17.898 1.00 97.19 89 THR A O 1
ATOM 718 N N . GLY A 1 90 ? -23.172 -1.026 18.021 1.00 95.19 90 GLY A N 1
ATOM 719 C CA . GLY A 1 90 ? -23.883 -2.259 17.677 1.00 95.19 90 GLY A CA 1
ATOM 720 C C . GLY A 1 90 ? -24.277 -2.361 16.199 1.00 95.19 90 GLY A C 1
ATOM 721 O O . GLY A 1 90 ? -25.075 -3.224 15.837 1.00 95.19 90 GLY A O 1
ATOM 722 N N . LEU A 1 91 ? -23.727 -1.504 15.334 1.00 95.12 91 LEU A N 1
ATOM 723 C CA . LEU A 1 91 ? -23.940 -1.570 13.892 1.00 95.12 91 LEU A CA 1
ATOM 724 C C . LEU A 1 91 ? -23.059 -2.668 13.290 1.00 95.12 91 LEU A C 1
ATOM 726 O O . LEU A 1 91 ? -21.840 -2.681 13.463 1.00 95.12 91 LEU A O 1
ATOM 730 N N . SER A 1 92 ? -23.672 -3.592 12.552 1.00 92.88 92 SER A N 1
ATOM 731 C CA . SER A 1 92 ? -22.928 -4.581 11.771 1.00 92.88 92 SER A CA 1
ATOM 732 C C . SER A 1 92 ? -22.589 -4.022 10.390 1.00 92.88 92 SER A C 1
ATOM 734 O O . SER A 1 92 ? -23.385 -3.326 9.763 1.00 92.88 92 SER A O 1
ATOM 736 N N . SER A 1 93 ? -21.378 -4.308 9.919 1.00 95.69 93 SER A N 1
ATOM 737 C CA . SER A 1 93 ? -20.940 -3.962 8.571 1.00 95.69 93 SER A CA 1
ATOM 738 C C . SER A 1 93 ? -20.055 -5.079 8.047 1.00 95.69 93 SER A C 1
ATOM 740 O O . SER A 1 93 ? -18.907 -5.223 8.469 1.00 95.69 93 SER A O 1
ATOM 742 N N . GLU A 1 94 ? -20.584 -5.850 7.097 1.00 96.25 94 GLU A N 1
ATOM 743 C CA . GLU A 1 94 ? -19.845 -6.941 6.455 1.00 96.25 94 GLU A CA 1
ATOM 744 C C . GLU A 1 94 ? -18.554 -6.442 5.803 1.00 96.25 94 GLU A C 1
ATOM 746 O O . GLU A 1 94 ? -17.526 -7.111 5.865 1.00 96.25 94 GLU A O 1
ATOM 751 N N . PHE A 1 95 ? -18.583 -5.232 5.234 1.00 97.00 95 PHE A N 1
ATOM 752 C CA . PHE A 1 95 ? -17.405 -4.601 4.652 1.00 97.00 95 PHE A CA 1
ATOM 753 C C . PHE A 1 95 ? -16.308 -4.359 5.694 1.00 97.00 95 PHE A C 1
ATOM 755 O O . PHE A 1 95 ? -15.164 -4.753 5.471 1.00 97.00 95 PHE A O 1
ATOM 762 N N . LEU A 1 96 ? -16.638 -3.742 6.834 1.00 97.00 96 LEU A N 1
ATOM 763 C CA . LEU A 1 96 ? -15.652 -3.454 7.880 1.00 97.00 96 LEU A CA 1
ATOM 764 C C . LEU A 1 96 ? -15.135 -4.746 8.528 1.00 97.00 96 LEU A C 1
ATOM 766 O O . LEU A 1 96 ? -13.936 -4.869 8.779 1.00 97.00 96 LEU A O 1
ATOM 770 N N . ASP A 1 97 ? -16.013 -5.734 8.725 1.00 95.44 97 ASP A N 1
ATOM 771 C CA . ASP 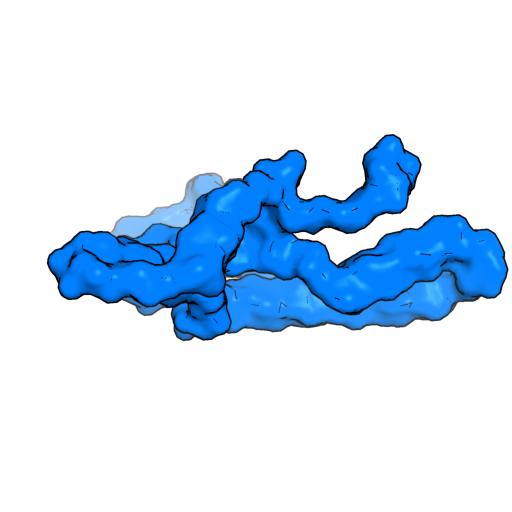A 1 97 ? -15.644 -7.056 9.238 1.00 95.44 97 ASP A CA 1
ATOM 772 C C . ASP A 1 97 ? -14.737 -7.824 8.267 1.00 95.44 97 ASP A C 1
ATOM 774 O O . ASP A 1 97 ? -13.802 -8.499 8.698 1.00 95.44 97 ASP A O 1
ATOM 778 N N . TYR A 1 98 ? -14.984 -7.724 6.960 1.00 96.12 98 TYR A N 1
ATOM 779 C CA . TYR A 1 98 ? -14.118 -8.296 5.931 1.00 96.12 98 TYR A CA 1
ATOM 780 C C . TYR A 1 98 ? -12.765 -7.583 5.879 1.00 96.12 98 TYR A C 1
ATOM 782 O O . TYR A 1 98 ? -11.718 -8.234 5.826 1.00 96.12 98 TYR A O 1
ATOM 790 N N . TYR A 1 99 ? -12.790 -6.250 5.903 1.00 95.19 99 TYR A N 1
ATOM 791 C CA . TYR A 1 99 ? -11.615 -5.401 5.775 1.00 95.19 99 TYR A CA 1
ATOM 792 C C . TYR A 1 99 ? -10.622 -5.626 6.916 1.00 95.19 99 TYR A C 1
ATOM 794 O O . TYR A 1 99 ? -9.441 -5.859 6.665 1.00 95.19 99 TYR A O 1
ATOM 802 N N . ILE A 1 100 ? -11.096 -5.617 8.167 1.00 94.62 100 ILE A N 1
ATOM 803 C CA . ILE A 1 100 ? -10.221 -5.744 9.340 1.00 94.62 100 ILE A CA 1
ATOM 804 C C . ILE A 1 100 ? -9.570 -7.132 9.448 1.00 94.62 100 ILE A C 1
ATOM 806 O O . ILE A 1 100 ? -8.507 -7.275 10.045 1.00 94.62 100 ILE A O 1
ATOM 810 N N . LYS A 1 101 ? -10.196 -8.158 8.855 1.00 94.88 101 LYS A N 1
ATOM 811 C CA . LYS A 1 101 ? -9.703 -9.544 8.848 1.00 94.88 101 LYS A CA 1
ATOM 812 C C . LYS A 1 101 ? -8.634 -9.804 7.782 1.00 94.88 101 LYS A C 1
ATOM 814 O O . LYS A 1 101 ? -8.069 -10.897 7.765 1.00 94.88 101 LYS A O 1
ATOM 819 N N . GLN A 1 102 ? -8.363 -8.857 6.880 1.00 93.94 102 GLN A N 1
ATOM 820 C CA . GLN A 1 102 ? -7.389 -9.069 5.807 1.00 93.94 102 GLN A CA 1
ATOM 821 C C . GLN A 1 102 ? -5.963 -9.218 6.369 1.00 93.94 102 GLN A C 1
ATOM 823 O O . GLN A 1 102 ? -5.495 -8.335 7.089 1.00 93.94 102 GLN A O 1
ATOM 828 N N . PRO A 1 103 ? -5.229 -10.295 6.028 1.00 94.50 103 PRO A N 1
ATOM 829 C CA . PRO A 1 103 ? -3.872 -10.483 6.517 1.00 94.50 103 PRO A CA 1
ATOM 830 C C . PRO A 1 103 ? -2.868 -9.622 5.739 1.00 94.50 103 PRO A C 1
ATOM 832 O O . PRO A 1 103 ? -2.777 -9.690 4.510 1.00 94.50 103 PRO A O 1
ATOM 835 N N . TRP A 1 104 ? -2.040 -8.877 6.470 1.00 93.94 104 TRP A N 1
ATOM 836 C CA . TRP A 1 104 ? -0.853 -8.212 5.931 1.00 93.94 104 TRP A CA 1
ATOM 837 C C . TRP A 1 104 ? 0.274 -9.236 5.778 1.00 93.94 104 TRP A C 1
ATOM 839 O O . TRP A 1 104 ? 0.965 -9.567 6.738 1.00 93.94 104 TRP A O 1
ATOM 849 N N . LEU A 1 105 ? 0.445 -9.783 4.572 1.00 94.44 105 LEU A N 1
ATOM 850 C CA . LEU A 1 105 ? 1.437 -10.839 4.317 1.00 94.44 105 LEU A CA 1
ATOM 851 C C . LEU A 1 105 ? 2.871 -10.307 4.219 1.00 94.44 105 LEU A C 1
ATOM 853 O O . LEU A 1 105 ? 3.821 -11.084 4.300 1.00 94.44 105 LEU A O 1
ATOM 857 N N . LEU A 1 106 ? 3.025 -9.000 4.023 1.00 94.44 106 LEU A N 1
ATOM 858 C CA . LEU A 1 106 ? 4.300 -8.305 4.094 1.00 94.44 106 LEU A CA 1
ATOM 859 C C . LEU A 1 106 ? 4.103 -7.019 4.898 1.00 94.44 106 LEU A C 1
ATOM 861 O O . LEU A 1 106 ? 3.197 -6.243 4.606 1.00 94.44 106 LEU A O 1
ATOM 865 N N . SER A 1 107 ? 4.946 -6.806 5.902 1.00 95.25 107 SER A N 1
ATOM 866 C CA . SER A 1 107 ? 4.941 -5.604 6.734 1.00 95.25 107 SER A CA 1
ATOM 867 C C 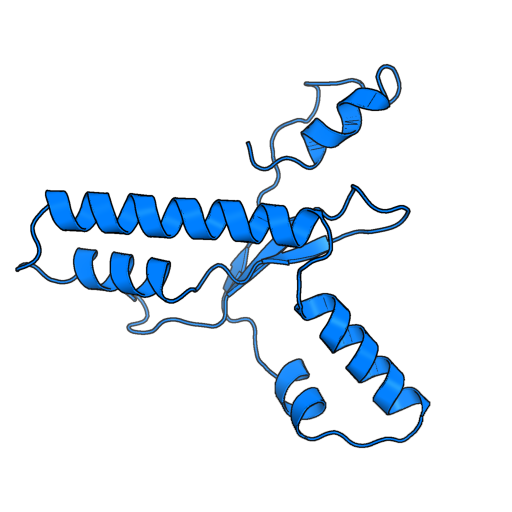. SER A 1 107 ? 6.336 -5.006 6.739 1.00 95.25 107 SER A C 1
ATOM 869 O O . SER A 1 107 ? 7.298 -5.693 7.082 1.00 95.25 107 SER A O 1
ATOM 871 N N . THR A 1 108 ? 6.446 -3.742 6.353 1.00 94.56 108 THR A N 1
ATOM 872 C CA . THR A 1 108 ? 7.712 -3.022 6.251 1.00 94.56 108 THR A CA 1
ATOM 873 C C . THR A 1 108 ? 7.652 -1.701 7.012 1.00 94.56 108 THR A C 1
ATOM 875 O O . THR A 1 108 ? 6.591 -1.130 7.279 1.00 94.56 108 THR A O 1
ATOM 878 N N . SER A 1 109 ? 8.824 -1.206 7.385 1.00 91.44 109 SER A N 1
ATOM 879 C CA . SER A 1 109 ? 8.994 0.118 7.969 1.00 91.44 109 SER A CA 1
ATOM 880 C C . SER A 1 109 ? 10.369 0.640 7.596 1.00 91.44 109 SER A C 1
ATOM 882 O O . SER A 1 109 ? 11.356 -0.084 7.739 1.00 91.44 109 SER A O 1
ATOM 884 N N . GLN A 1 110 ? 10.442 1.895 7.171 1.00 84.12 110 GLN A N 1
ATOM 885 C CA . GLN A 1 110 ? 11.709 2.602 7.096 1.00 84.12 110 GLN A CA 1
ATOM 886 C C . GLN A 1 110 ? 11.948 3.324 8.422 1.00 84.12 110 GLN A C 1
ATOM 888 O O . GLN A 1 110 ? 11.122 4.122 8.858 1.00 84.12 110 GLN A O 1
ATOM 893 N N . CYS A 1 111 ? 13.091 3.057 9.046 1.00 75.69 111 CYS A N 1
ATOM 894 C CA . CYS A 1 111 ? 13.622 3.902 10.107 1.00 75.69 111 CYS A CA 1
ATOM 895 C C . CYS A 1 111 ? 14.648 4.827 9.453 1.00 75.69 111 CYS A C 1
ATOM 897 O O . CYS A 1 111 ? 15.740 4.360 9.121 1.00 75.69 111 CYS A O 1
ATOM 899 N N . PRO A 1 112 ? 14.309 6.094 9.172 1.00 65.56 112 PRO A N 1
ATOM 900 C CA . PRO A 1 112 ? 15.286 7.003 8.607 1.00 65.56 112 PRO A CA 1
ATOM 901 C C . PRO A 1 112 ? 16.402 7.223 9.642 1.00 65.56 112 PRO A C 1
ATOM 903 O O . PRO A 1 112 ? 16.137 7.487 10.816 1.00 65.56 112 PRO A O 1
ATOM 906 N N . ASN A 1 113 ? 17.658 7.075 9.213 1.00 63.78 113 ASN A N 1
ATOM 907 C CA . ASN A 1 113 ? 18.840 7.285 10.052 1.00 63.78 113 ASN A CA 1
ATOM 908 C C . ASN A 1 113 ? 19.070 8.789 10.249 1.00 63.78 113 ASN A C 1
ATOM 910 O O . ASN A 1 113 ? 19.998 9.359 9.686 1.00 63.78 113 ASN A O 1
ATOM 914 N N . ILE A 1 114 ? 18.178 9.428 11.007 1.00 61.72 114 ILE A N 1
ATOM 915 C CA . ILE A 1 114 ? 18.247 10.857 11.349 1.00 61.72 114 ILE A CA 1
ATOM 916 C C . ILE A 1 114 ? 18.744 11.027 12.798 1.00 61.72 114 ILE A C 1
ATOM 918 O O . ILE A 1 114 ? 18.933 12.141 13.287 1.00 61.72 114 ILE A O 1
ATOM 922 N N . THR A 1 115 ? 19.014 9.918 13.491 1.00 49.41 115 THR A N 1
ATOM 923 C CA . THR A 1 115 ? 19.585 9.893 14.837 1.00 49.41 115 THR A CA 1
ATOM 924 C C . THR A 1 115 ? 20.887 10.705 14.862 1.00 49.41 115 THR A C 1
ATOM 926 O O . THR A 1 115 ? 21.827 10.384 14.141 1.00 49.41 115 THR A O 1
ATOM 929 N N . ASN A 1 116 ? 20.925 11.761 15.683 1.00 55.56 116 ASN A N 1
ATOM 930 C CA . ASN A 1 116 ? 22.010 12.749 15.830 1.00 55.56 116 ASN A CA 1
ATOM 931 C C . ASN A 1 116 ? 22.218 13.757 14.683 1.00 55.56 116 ASN A C 1
ATOM 933 O O . ASN A 1 116 ? 23.170 14.532 14.745 1.00 55.56 116 ASN A O 1
ATOM 937 N N . SER A 1 117 ? 21.351 13.807 13.669 1.00 64.12 117 SER A N 1
ATOM 938 C CA . SER A 1 117 ? 21.449 14.857 12.629 1.00 64.12 117 SER A CA 1
ATOM 939 C C . SER A 1 117 ? 20.885 16.198 13.090 1.00 64.12 117 SER A C 1
ATOM 941 O O . SER A 1 117 ? 21.300 17.240 12.593 1.00 64.12 117 SER A O 1
ATOM 943 N N . LEU A 1 118 ? 19.928 16.169 14.022 1.00 63.78 118 LEU A N 1
ATOM 944 C CA . LEU A 1 118 ? 19.230 17.332 14.561 1.00 63.78 118 LEU A CA 1
ATOM 945 C C . LEU A 1 118 ? 18.997 17.121 16.056 1.00 63.78 118 LEU A C 1
ATOM 947 O O . LEU A 1 118 ? 18.601 16.036 16.481 1.00 63.78 118 LEU A O 1
ATOM 951 N N . LYS A 1 119 ? 19.220 18.167 16.850 1.00 66.94 119 LYS A N 1
ATOM 952 C CA . LYS A 1 119 ? 18.742 18.219 18.229 1.00 66.94 119 LYS A CA 1
ATOM 953 C C . LYS A 1 119 ? 17.305 18.726 18.203 1.00 66.94 119 LYS A C 1
ATOM 955 O O . LYS A 1 119 ? 17.072 19.927 18.107 1.00 66.94 119 LYS A O 1
ATOM 960 N N . GLU A 1 120 ? 16.356 17.796 18.245 1.00 63.50 120 GLU A N 1
ATOM 961 C CA . GLU A 1 120 ? 14.917 18.095 18.164 1.00 63.50 120 GLU A CA 1
ATOM 962 C C . GLU A 1 120 ? 14.459 19.080 19.259 1.00 63.50 120 GLU A C 1
ATOM 964 O O . GLU A 1 120 ? 13.574 19.893 19.004 1.00 63.50 120 GLU A O 1
ATOM 969 N N . ASP A 1 121 ? 15.123 19.072 20.422 1.00 70.06 121 ASP A N 1
ATOM 970 C CA . ASP A 1 121 ? 14.849 19.983 21.543 1.00 70.06 121 ASP A CA 1
ATOM 971 C C . ASP A 1 121 ? 15.341 21.425 21.305 1.00 70.06 121 ASP A C 1
ATOM 973 O O . ASP A 1 121 ? 14.790 22.365 21.874 1.00 70.06 121 ASP A O 1
ATOM 977 N N . GLU A 1 122 ? 16.377 21.617 20.478 1.00 74.81 122 GLU A N 1
ATOM 978 C CA . GLU A 1 122 ? 16.952 22.942 20.178 1.00 74.81 122 GLU A CA 1
ATOM 979 C C . GLU A 1 122 ? 16.325 23.581 18.926 1.00 74.81 122 GLU A C 1
ATOM 981 O O . GLU A 1 122 ? 16.296 24.805 18.819 1.00 74.81 122 GLU A O 1
ATOM 986 N N . CYS A 1 123 ? 15.800 22.769 17.999 1.00 67.88 123 CYS A N 1
ATOM 987 C CA . CYS A 1 123 ? 15.172 23.220 16.750 1.00 67.88 123 CYS A CA 1
ATOM 988 C C . CYS A 1 123 ? 13.812 22.528 16.526 1.00 67.88 123 CYS A C 1
ATOM 990 O O . CYS A 1 123 ? 13.683 21.687 15.623 1.00 67.88 123 CYS A O 1
ATOM 992 N N . PRO A 1 124 ? 12.778 22.855 17.326 1.00 66.44 124 PRO A N 1
ATOM 993 C CA . PRO A 1 124 ? 11.465 22.213 17.237 1.00 66.44 124 PRO A CA 1
ATOM 994 C C . PRO A 1 124 ? 10.818 22.374 15.851 1.00 66.44 124 PRO A C 1
ATOM 996 O O . PRO A 1 124 ? 10.144 21.457 15.370 1.00 66.44 124 PRO A O 1
ATOM 999 N N . GLU A 1 125 ? 11.090 23.479 15.152 1.00 69.06 125 GLU A N 1
ATOM 1000 C CA . GLU A 1 125 ? 10.657 23.734 13.774 1.00 69.06 125 GLU A CA 1
ATOM 1001 C C . GLU A 1 125 ? 11.309 22.832 12.714 1.00 69.06 125 GLU A C 1
ATOM 1003 O O . GLU A 1 125 ? 10.834 22.812 11.582 1.00 69.06 125 GLU A O 1
ATOM 1008 N N . MET A 1 126 ? 12.363 22.076 13.045 1.00 64.75 126 MET A N 1
ATOM 1009 C CA . MET A 1 126 ? 13.032 21.125 12.139 1.00 64.75 126 MET A CA 1
ATOM 1010 C C . MET A 1 126 ? 12.722 19.655 12.455 1.00 64.75 126 MET A C 1
ATOM 1012 O O . MET A 1 126 ? 13.151 18.757 11.727 1.00 64.75 126 MET A O 1
ATOM 1016 N N . SER A 1 127 ? 11.923 19.387 13.491 1.00 61.88 127 SER A N 1
ATOM 1017 C CA . SER A 1 127 ? 11.511 18.030 13.893 1.00 61.88 127 SER A CA 1
ATOM 1018 C C . SER A 1 127 ? 10.784 17.243 12.785 1.00 61.88 127 SER A C 1
ATOM 1020 O O . SER A 1 127 ? 10.798 16.009 12.775 1.00 61.88 127 SER A O 1
ATOM 1022 N N . TRP A 1 128 ? 10.199 17.935 11.797 1.00 61.62 128 TRP A N 1
ATOM 1023 C CA . TRP A 1 128 ? 9.551 17.323 10.630 1.00 61.62 128 TRP A CA 1
ATOM 1024 C C . TRP A 1 128 ? 10.523 16.575 9.711 1.00 61.62 128 TRP A C 1
ATOM 1026 O O . TRP A 1 128 ? 10.087 15.685 8.982 1.00 61.62 128 TRP A O 1
ATOM 1036 N N . ILE A 1 129 ? 11.829 16.862 9.770 1.00 62.62 129 ILE A N 1
ATOM 1037 C CA . ILE A 1 129 ? 12.845 16.123 9.008 1.00 62.62 129 ILE A CA 1
ATOM 1038 C C . ILE A 1 129 ? 12.828 14.646 9.427 1.00 62.62 129 ILE A C 1
ATOM 1040 O O . ILE A 1 129 ? 12.879 13.770 8.570 1.00 62.62 129 ILE A O 1
ATOM 1044 N N . GLY A 1 130 ? 12.595 14.368 10.717 1.00 57.84 130 GLY A N 1
ATOM 1045 C CA . GLY A 1 130 ? 12.375 13.027 11.275 1.00 57.84 130 GLY A CA 1
ATOM 1046 C C . GLY A 1 130 ? 11.160 12.275 10.711 1.00 57.84 130 GLY A C 1
ATOM 1047 O O . GLY A 1 130 ? 11.068 11.054 10.834 1.00 57.84 130 GLY A O 1
ATOM 1048 N N . ALA A 1 131 ? 10.207 12.998 10.117 1.00 57.56 131 ALA A N 1
ATOM 1049 C CA . ALA A 1 131 ? 8.999 12.452 9.505 1.00 57.56 131 ALA A CA 1
ATOM 1050 C C . ALA A 1 131 ? 9.128 12.262 7.987 1.00 57.56 131 ALA A C 1
ATOM 1052 O O . ALA A 1 131 ? 8.285 11.585 7.396 1.00 57.56 131 ALA A O 1
ATOM 1053 N N . ALA A 1 132 ? 10.138 12.866 7.361 1.00 53.38 132 ALA A N 1
ATOM 1054 C CA . ALA A 1 132 ? 10.307 12.842 5.923 1.00 53.38 132 ALA A CA 1
ATOM 1055 C C . ALA A 1 132 ? 10.895 11.498 5.470 1.00 53.38 132 ALA A C 1
ATOM 1057 O O . ALA A 1 132 ? 11.997 11.103 5.848 1.00 53.38 132 ALA A O 1
ATOM 1058 N N . PHE A 1 133 ? 10.167 10.813 4.591 1.00 52.44 133 PHE A N 1
ATOM 1059 C CA . PHE A 1 133 ? 10.835 10.089 3.516 1.00 52.44 133 PHE A CA 1
ATOM 1060 C C . PHE A 1 133 ? 11.392 11.179 2.592 1.00 52.44 133 PHE A C 1
ATOM 1062 O O . PHE A 1 133 ? 10.627 12.072 2.225 1.00 52.44 133 PHE A O 1
ATOM 1069 N N . GLY A 1 134 ? 12.705 11.146 2.334 1.00 43.06 134 GLY A N 1
ATOM 1070 C CA . GLY A 1 134 ? 13.463 12.200 1.642 1.00 43.06 134 GLY A CA 1
ATOM 1071 C C . GLY A 1 134 ? 12.802 12.804 0.405 1.00 43.06 134 GLY A C 1
ATOM 1072 O O . GLY A 1 134 ? 12.081 12.079 -0.321 1.00 43.06 134 GLY A O 1
#